Protein AF-A0A7S1Z7A8-F1 (afdb_monomer_lite)

InterPro domains:
  IPR029058 Alpha/Beta hydrolase fold [G3DSA:3.40.50.1820] (1-101)

Secondary structure (DSSP, 8-state):
-----EEESS--TTHIIIII---HHHHHHH--S-EEE--BTTS-GGGSTTSHHHHHHHTTT-EE--BTT--TTHHHH--TTSHHHHHHHHHHHHHHHHHHHHH-

Sequence (104 aa):
VPFKCGVGLHPSTHIEAFLFGEDEGTMIDAVKIPILIMPAGNDDEKHKPGGAYAESLVKKGGSSIAFPNMTHGWTTRGDLSIEAVRTDAKKALEKAADFLGDNL

Organism: Trieres chinensis (NCBI:txid1514140)

Foldseek 3Di:
DDDQEEEAAFDPLCVCCVPVVDDSLVVLLPDQHAYEYEHELPDDPLQAVVHVSQVSNVVNVYHYHYHNHDDGPLLPDNDCVDVSSVVVNVVSVVVRVVVVVVGD

pLDDT: mean 96.66, std 3.42, range [67.94, 98.62]

Structure (mmCIF, N/CA/C/O backbone):
data_AF-A0A7S1Z7A8-F1
#
_entry.id   AF-A0A7S1Z7A8-F1
#
loop_
_atom_site.group_PDB
_atom_site.id
_atom_site.type_symbol
_atom_site.label_atom_id
_atom_site.label_alt_id
_atom_site.label_comp_id
_atom_site.label_asym_id
_atom_site.label_entity_id
_atom_site.label_seq_id
_atom_site.pdbx_PDB_ins_code
_atom_site.Cartn_x
_atom_site.Cartn_y
_atom_site.Cartn_z
_atom_site.occupancy
_atom_site.B_iso_or_equiv
_atom_site.auth_seq_id
_atom_site.auth_comp_id
_atom_site.auth_asym_id
_atom_site.auth_atom_id
_atom_site.pdbx_PDB_model_num
ATOM 1 N N . VAL A 1 1 ? -20.179 -9.512 7.735 1.00 67.94 1 VAL A N 1
ATOM 2 C CA . VAL A 1 1 ? -18.997 -9.713 8.607 1.00 67.94 1 VAL A CA 1
ATOM 3 C C . VAL A 1 1 ? -18.267 -8.383 8.682 1.00 67.94 1 VAL A C 1
ATOM 5 O O . VAL A 1 1 ? -18.041 -7.827 7.613 1.00 67.94 1 VAL A O 1
ATOM 8 N N . PRO A 1 2 ? -17.980 -7.820 9.867 1.00 88.12 2 PRO A N 1
ATOM 9 C CA . PRO A 1 2 ? -17.157 -6.616 9.952 1.00 88.12 2 PRO A CA 1
ATOM 10 C C . PRO A 1 2 ? -15.714 -6.953 9.547 1.00 88.12 2 PRO A C 1
ATOM 12 O O . PRO A 1 2 ? -15.146 -7.923 10.049 1.00 88.12 2 PRO A O 1
ATOM 15 N N . PHE A 1 3 ? -15.134 -6.188 8.621 1.00 93.56 3 PHE A N 1
ATOM 16 C CA . PHE A 1 3 ? -13.719 -6.324 8.263 1.00 93.56 3 PHE A CA 1
ATOM 17 C C . PHE A 1 3 ? -12.840 -5.850 9.429 1.00 93.56 3 PHE A C 1
ATOM 19 O O . PHE A 1 3 ? -13.164 -4.847 10.059 1.00 93.56 3 PHE A O 1
ATOM 26 N N . LYS A 1 4 ? -11.747 -6.568 9.722 1.00 95.94 4 LYS A N 1
ATOM 27 C CA . LYS A 1 4 ? -10.793 -6.194 10.785 1.00 95.94 4 LYS A CA 1
ATOM 28 C C . LYS A 1 4 ? -9.665 -5.296 10.282 1.00 95.94 4 LYS A C 1
ATOM 30 O O . LYS A 1 4 ? -9.244 -4.399 10.998 1.00 95.94 4 LYS A O 1
ATOM 35 N N . CYS A 1 5 ? -9.207 -5.527 9.057 1.00 97.94 5 CYS A N 1
ATOM 36 C CA . CYS A 1 5 ? -8.146 -4.779 8.392 1.00 97.94 5 CYS A CA 1
ATOM 37 C C . CYS A 1 5 ? -8.243 -4.967 6.865 1.00 97.94 5 CYS A C 1
ATOM 39 O O . CYS A 1 5 ? -9.111 -5.702 6.382 1.00 97.94 5 CYS A O 1
ATOM 41 N N . GLY A 1 6 ? -7.367 -4.314 6.100 1.00 97.44 6 GLY A N 1
ATOM 42 C CA . GLY A 1 6 ? -7.285 -4.466 4.645 1.00 97.44 6 GLY A CA 1
ATOM 43 C C . GLY A 1 6 ? -5.903 -4.146 4.075 1.00 97.44 6 GLY A C 1
ATOM 44 O O . GLY A 1 6 ? -5.085 -3.496 4.724 1.00 97.44 6 GLY A O 1
ATOM 45 N N . VAL A 1 7 ? -5.639 -4.610 2.850 1.00 98.00 7 VAL A N 1
ATOM 46 C CA . VAL A 1 7 ? -4.355 -4.418 2.156 1.00 98.00 7 VAL A CA 1
ATOM 47 C C . VAL A 1 7 ? -4.591 -3.988 0.706 1.00 98.00 7 VAL A C 1
ATOM 49 O O . VAL A 1 7 ? -5.337 -4.642 -0.019 1.00 98.00 7 VAL A O 1
ATOM 52 N N . GLY A 1 8 ? -3.923 -2.919 0.269 1.00 96.94 8 GLY A N 1
ATOM 53 C CA . GLY A 1 8 ? -3.909 -2.425 -1.109 1.00 96.94 8 GLY A CA 1
ATOM 54 C C . GLY A 1 8 ? -2.487 -2.358 -1.667 1.00 96.94 8 GLY A C 1
ATOM 55 O O . GLY A 1 8 ? -1.777 -1.382 -1.444 1.00 96.94 8 GLY A O 1
ATOM 56 N N . LEU A 1 9 ? -2.068 -3.387 -2.411 1.00 95.12 9 LEU A N 1
ATOM 57 C CA . LEU A 1 9 ? -0.687 -3.543 -2.894 1.00 95.12 9 LEU A CA 1
ATOM 58 C C . LEU A 1 9 ? -0.311 -2.633 -4.084 1.00 95.12 9 LEU A C 1
ATOM 60 O O . LEU A 1 9 ? 0.835 -2.641 -4.513 1.00 95.12 9 LEU A O 1
ATOM 64 N N . HIS A 1 10 ? -1.285 -1.933 -4.666 1.00 91.31 10 HIS A N 1
ATOM 65 C CA . HIS A 1 10 ? -1.106 -0.894 -5.683 1.00 91.31 10 HIS A CA 1
ATOM 66 C C . HIS A 1 10 ? -2.333 0.044 -5.625 1.00 91.31 10 HIS A C 1
ATOM 68 O O . HIS A 1 10 ? -3.301 -0.138 -6.359 1.00 91.31 10 HIS A O 1
ATOM 74 N N . PRO A 1 11 ? -2.404 0.983 -4.672 1.00 94.88 11 PRO A N 1
ATOM 75 C CA . PRO A 1 11 ? -3.631 1.734 -4.421 1.00 94.88 11 PRO A CA 1
ATOM 76 C C . PRO A 1 11 ? -4.072 2.538 -5.656 1.00 94.88 11 PRO A C 1
ATOM 78 O O . PRO A 1 11 ? -3.326 3.361 -6.175 1.00 94.88 11 PRO A O 1
ATOM 81 N N . SER A 1 12 ? -5.307 2.316 -6.115 1.00 94.56 12 SER A N 1
ATOM 82 C CA . SER A 1 12 ? -5.925 3.044 -7.239 1.00 94.56 12 SER A CA 1
ATOM 83 C C . SER A 1 12 ? -7.131 3.871 -6.777 1.00 94.56 12 SER A C 1
ATOM 85 O O . SER A 1 12 ? -8.127 3.979 -7.484 1.00 94.56 12 SER A O 1
ATOM 87 N N . THR A 1 13 ? -7.073 4.434 -5.569 1.00 95.19 13 THR A N 1
ATOM 88 C CA . THR A 1 13 ? -8.200 5.146 -4.936 1.00 95.19 13 THR A CA 1
ATOM 89 C C . THR A 1 13 ? -8.568 6.459 -5.624 1.00 95.19 13 THR A C 1
ATOM 91 O O . THR A 1 13 ? -9.689 6.924 -5.466 1.00 95.19 13 THR A O 1
ATOM 94 N N . HIS A 1 14 ? -7.692 7.005 -6.472 1.00 93.06 14 HIS A N 1
ATOM 95 C CA . HIS A 1 14 ? -7.990 8.160 -7.326 1.00 93.06 14 HIS A CA 1
ATOM 96 C C . HIS A 1 14 ? -9.166 7.905 -8.284 1.00 93.06 14 HIS A C 1
ATOM 98 O O . HIS A 1 14 ? -9.746 8.847 -8.825 1.00 93.06 14 HIS A O 1
ATOM 104 N N . ILE A 1 15 ? -9.532 6.632 -8.489 1.00 94.19 15 ILE A N 1
ATOM 105 C CA . ILE A 1 15 ? -10.730 6.244 -9.230 1.00 94.19 15 ILE A CA 1
ATOM 106 C C . ILE A 1 15 ? -12.007 6.838 -8.623 1.00 94.19 15 ILE A C 1
ATOM 108 O O . ILE A 1 15 ? -12.968 7.046 -9.355 1.00 94.19 15 ILE A O 1
ATOM 112 N N . GLU A 1 16 ? -11.987 7.163 -7.327 1.00 96.19 16 GLU A N 1
ATOM 113 C CA . GLU A 1 16 ? -13.088 7.813 -6.621 1.00 96.19 16 GLU A CA 1
ATOM 114 C C . GLU A 1 16 ? -13.464 9.144 -7.280 1.00 96.19 16 GLU A C 1
ATOM 116 O O . GLU A 1 16 ? -14.593 9.355 -7.722 1.00 96.19 16 GLU A O 1
ATOM 121 N N . ALA A 1 17 ? -12.460 9.994 -7.490 1.00 94.06 17 ALA A N 1
ATOM 122 C CA . ALA A 1 17 ? -12.639 11.255 -8.194 1.00 94.06 17 ALA A CA 1
ATOM 123 C C . ALA A 1 17 ? -12.909 11.053 -9.689 1.00 94.06 17 ALA A C 1
ATOM 125 O O . ALA A 1 17 ? -13.731 11.758 -10.271 1.00 94.06 17 ALA A O 1
ATOM 126 N N . PHE A 1 18 ? -12.230 10.094 -10.328 1.00 92.75 18 PHE A N 1
ATOM 127 C CA . PHE A 1 18 ? -12.314 9.912 -11.779 1.00 92.75 18 PHE A CA 1
ATOM 128 C C . PHE A 1 18 ? -13.651 9.323 -12.258 1.00 92.75 18 PHE A C 1
ATOM 130 O O . PHE A 1 18 ? -14.178 9.780 -13.271 1.00 92.75 18 PHE A O 1
ATOM 137 N N . LEU A 1 19 ? -14.186 8.307 -11.573 1.00 95.38 19 LEU A N 1
ATOM 138 C CA . LEU A 1 19 ? -15.417 7.619 -11.984 1.00 95.38 19 LEU A CA 1
ATOM 139 C C . LEU A 1 19 ? -16.658 8.100 -11.240 1.00 95.38 19 LEU A C 1
ATOM 141 O O . LEU A 1 19 ? -17.730 8.139 -11.844 1.00 95.38 19 LEU A O 1
ATOM 145 N N . PHE A 1 20 ? -16.533 8.426 -9.955 1.00 94.06 20 PHE A N 1
ATOM 146 C CA . PHE A 1 20 ? -17.686 8.753 -9.113 1.00 94.06 20 PHE A CA 1
ATOM 147 C C . PHE A 1 20 ? -17.821 10.258 -8.860 1.00 94.06 20 PHE A C 1
ATOM 149 O O . PHE A 1 20 ? -18.888 10.715 -8.462 1.00 94.06 20 PHE A O 1
ATOM 156 N N . GLY A 1 21 ? -16.786 11.044 -9.180 1.00 95.25 21 GLY A N 1
ATOM 157 C CA . GLY A 1 21 ? -16.794 12.495 -8.995 1.00 95.25 21 GLY A CA 1
ATOM 158 C C . GLY A 1 21 ? -16.733 12.919 -7.526 1.00 95.25 21 GLY A C 1
ATOM 159 O O . GLY A 1 21 ? -17.050 14.068 -7.221 1.00 95.25 21 GLY A O 1
ATOM 160 N N . GLU A 1 22 ? -16.348 12.010 -6.627 1.00 95.81 22 GLU A N 1
ATOM 161 C CA . GLU A 1 22 ? -16.220 12.283 -5.196 1.00 95.81 22 GLU A CA 1
ATOM 162 C C . GLU A 1 22 ? -14.771 12.618 -4.799 1.00 95.81 22 GLU A C 1
ATOM 164 O O . GLU A 1 22 ? -13.834 12.549 -5.597 1.00 95.81 22 GLU A O 1
ATOM 169 N N . ASP A 1 23 ? -14.572 13.031 -3.547 1.00 96.38 23 ASP A N 1
ATOM 170 C CA . ASP A 1 23 ? -13.249 13.370 -3.029 1.00 96.38 23 ASP A CA 1
ATOM 171 C C . ASP A 1 23 ? -12.541 12.136 -2.450 1.00 96.38 23 ASP A C 1
ATOM 173 O O . ASP A 1 23 ? -12.948 11.565 -1.435 1.00 96.38 23 ASP A O 1
ATOM 177 N N . GLU A 1 24 ? -11.418 11.764 -3.065 1.00 96.62 24 GLU A N 1
ATOM 178 C CA . GLU A 1 24 ? -10.575 10.646 -2.625 1.00 96.62 24 GLU A CA 1
ATOM 179 C C . GLU A 1 24 ? -10.141 10.792 -1.155 1.00 96.62 24 GLU A C 1
ATOM 181 O O . GLU A 1 24 ? -10.116 9.807 -0.415 1.00 96.62 24 GLU A O 1
ATOM 186 N N . GLY A 1 25 ? -9.826 12.015 -0.708 1.00 96.56 25 GLY A N 1
ATOM 187 C CA . GLY A 1 25 ? -9.407 12.274 0.672 1.00 96.56 25 GLY A CA 1
ATOM 188 C C . GLY A 1 25 ? -10.500 11.948 1.686 1.00 96.56 25 GLY A C 1
ATOM 189 O O . GLY A 1 25 ? -10.245 11.258 2.672 1.00 96.56 25 GLY A O 1
ATOM 190 N N . THR A 1 26 ? -11.730 12.360 1.398 1.00 97.56 26 THR A N 1
ATOM 191 C CA . THR A 1 26 ? -12.922 12.089 2.206 1.00 97.56 26 THR A CA 1
ATOM 192 C C . THR A 1 26 ? -13.175 10.586 2.327 1.00 97.56 26 THR A C 1
ATOM 194 O O . THR A 1 26 ? -13.438 10.096 3.429 1.00 97.56 26 THR A O 1
ATOM 197 N N . MET A 1 27 ? -13.017 9.828 1.236 1.00 96.62 27 MET A N 1
ATOM 198 C CA . MET A 1 27 ? -13.106 8.364 1.269 1.00 96.62 27 MET A CA 1
ATOM 199 C C . MET A 1 27 ? -12.016 7.751 2.167 1.00 96.62 27 MET A C 1
ATOM 201 O O . MET A 1 27 ? -12.314 6.907 3.018 1.00 96.62 27 MET A O 1
ATOM 205 N N . ILE A 1 28 ? -10.758 8.185 2.029 1.00 97.31 28 ILE A N 1
ATOM 206 C CA . ILE A 1 28 ? -9.648 7.726 2.885 1.00 97.31 28 ILE A CA 1
ATOM 207 C C . ILE A 1 28 ? -9.908 8.070 4.364 1.00 97.31 28 ILE A C 1
ATOM 209 O O . ILE A 1 28 ? -9.631 7.267 5.264 1.00 97.31 28 ILE A O 1
ATOM 213 N N . ASP A 1 29 ? -10.486 9.237 4.645 1.00 97.25 29 ASP A N 1
ATOM 214 C CA . ASP A 1 29 ? -10.825 9.694 5.995 1.00 97.25 29 ASP A CA 1
ATOM 215 C C . ASP A 1 29 ? -11.982 8.917 6.636 1.00 97.25 29 ASP A C 1
ATOM 217 O O . ASP A 1 29 ? -12.012 8.715 7.862 1.00 97.25 29 ASP A O 1
ATOM 221 N N . ALA A 1 30 ? -12.888 8.391 5.815 1.00 96.00 30 ALA A N 1
ATOM 222 C CA . ALA A 1 30 ? -13.995 7.558 6.259 1.00 96.00 30 ALA A CA 1
ATOM 223 C C . ALA A 1 30 ? -13.552 6.177 6.774 1.00 96.00 30 ALA A C 1
ATOM 225 O O . ALA A 1 30 ? -14.266 5.590 7.591 1.00 96.00 30 ALA A O 1
ATOM 226 N N . VAL A 1 31 ? -12.373 5.677 6.379 1.00 95.88 31 VAL A N 1
ATOM 227 C CA . VAL A 1 31 ? -11.823 4.391 6.846 1.00 95.88 31 VAL A CA 1
ATOM 228 C C . VAL A 1 31 ? -11.737 4.352 8.379 1.00 95.88 31 VAL A C 1
ATOM 230 O O . VAL A 1 31 ? -11.259 5.295 9.011 1.00 95.88 31 VAL A O 1
ATOM 233 N N . LYS A 1 32 ? -12.198 3.249 8.988 1.00 95.69 32 LYS A N 1
ATOM 234 C CA . LYS A 1 32 ? -12.211 3.032 10.454 1.00 95.69 32 LYS A CA 1
ATOM 235 C C . LYS A 1 32 ? -11.390 1.831 10.923 1.00 95.69 32 LYS A C 1
ATOM 237 O O . LYS A 1 32 ? -11.381 1.538 12.113 1.00 95.69 32 LYS A O 1
ATOM 242 N N . ILE A 1 33 ? -10.732 1.141 9.999 1.00 96.81 33 ILE A N 1
ATOM 243 C CA . ILE A 1 33 ? -9.936 -0.055 10.275 1.00 96.81 33 ILE A CA 1
ATOM 244 C C . ILE A 1 33 ? -8.500 0.143 9.780 1.00 96.81 33 ILE A C 1
ATOM 246 O O . ILE A 1 33 ? -8.290 0.953 8.873 1.00 96.81 33 ILE A O 1
ATOM 250 N N . PRO A 1 34 ? -7.523 -0.599 10.320 1.00 98.19 34 PRO A N 1
ATOM 251 C CA . PRO A 1 34 ? -6.166 -0.617 9.795 1.00 98.19 34 PRO A CA 1
ATOM 252 C C . PRO A 1 34 ? -6.130 -1.003 8.314 1.00 98.19 34 PRO A C 1
ATOM 254 O O . PRO A 1 34 ? -6.645 -2.052 7.923 1.00 98.19 34 PRO A O 1
ATOM 257 N N . ILE A 1 35 ? -5.486 -0.174 7.493 1.00 98.44 35 ILE A N 1
ATOM 258 C CA . ILE A 1 35 ? -5.230 -0.465 6.079 1.00 98.44 35 ILE A CA 1
ATOM 259 C C . ILE A 1 35 ? -3.737 -0.319 5.798 1.00 98.44 35 ILE A C 1
ATOM 261 O O . ILE A 1 35 ? -3.145 0.719 6.097 1.00 98.44 35 ILE A O 1
ATOM 265 N N . LEU A 1 36 ? -3.143 -1.339 5.185 1.00 98.62 36 LEU A N 1
ATOM 266 C CA . LEU A 1 36 ? -1.816 -1.255 4.585 1.00 98.62 36 LEU A CA 1
ATOM 267 C C . LEU A 1 36 ? -1.948 -0.883 3.107 1.00 98.62 36 LEU A C 1
ATOM 269 O O . LEU A 1 36 ? -2.618 -1.587 2.355 1.00 98.62 36 LEU A O 1
ATOM 273 N N . ILE A 1 37 ? -1.266 0.173 2.670 1.00 98.50 37 ILE A N 1
ATOM 274 C CA . ILE A 1 37 ? -1.094 0.489 1.247 1.00 98.50 37 ILE A CA 1
ATOM 275 C C . ILE A 1 37 ? 0.362 0.328 0.818 1.00 98.50 37 ILE A C 1
ATOM 277 O O . ILE A 1 37 ? 1.289 0.553 1.595 1.00 98.50 37 ILE A O 1
ATOM 281 N N . MET A 1 38 ? 0.572 -0.065 -0.434 1.00 98.56 38 MET A N 1
ATOM 282 C CA . MET A 1 38 ? 1.905 -0.174 -1.020 1.00 98.56 38 MET A CA 1
ATOM 283 C C . MET A 1 38 ? 1.925 0.556 -2.364 1.00 98.56 38 MET A C 1
ATOM 285 O O . MET A 1 38 ? 1.545 -0.030 -3.371 1.00 98.56 38 MET A O 1
ATOM 289 N N . PRO A 1 39 ? 2.268 1.852 -2.402 1.00 98.31 39 PRO A N 1
ATOM 290 C CA . PRO A 1 39 ? 2.367 2.599 -3.654 1.00 98.31 39 PRO A CA 1
ATOM 291 C C . PRO A 1 39 ? 3.649 2.272 -4.432 1.00 98.31 39 PRO A C 1
ATOM 293 O O . PRO A 1 39 ? 4.718 2.057 -3.852 1.00 98.31 39 PRO A O 1
ATOM 296 N N . ALA A 1 40 ? 3.544 2.284 -5.759 1.00 98.25 40 ALA A N 1
ATOM 297 C CA . ALA A 1 40 ? 4.664 2.241 -6.693 1.00 98.25 40 ALA A CA 1
ATOM 298 C C . ALA A 1 40 ? 5.440 3.569 -6.714 1.00 98.25 40 ALA A C 1
ATOM 300 O O . ALA A 1 40 ? 4.984 4.600 -6.212 1.00 98.25 40 ALA A O 1
ATOM 301 N N . GLY A 1 41 ? 6.603 3.578 -7.369 1.00 97.88 41 GLY A N 1
ATOM 302 C CA . GLY A 1 41 ? 7.399 4.792 -7.549 1.00 97.88 41 GLY A CA 1
ATOM 303 C C . GLY A 1 41 ? 6.677 5.882 -8.338 1.00 97.88 41 GLY A C 1
ATOM 304 O O . GLY A 1 41 ? 6.804 7.059 -8.005 1.00 97.88 41 GLY A O 1
ATOM 305 N N . ASN A 1 42 ? 5.879 5.493 -9.333 1.00 97.31 42 ASN A N 1
ATOM 306 C CA . ASN A 1 42 ? 5.116 6.406 -10.183 1.00 97.31 42 ASN A CA 1
ATOM 307 C C . ASN A 1 42 ? 3.685 6.687 -9.683 1.00 97.31 42 ASN A C 1
ATOM 309 O O . ASN A 1 42 ? 2.914 7.302 -10.417 1.00 97.31 42 ASN A O 1
ATOM 313 N N . ASP A 1 43 ? 3.332 6.232 -8.479 1.00 97.25 43 ASP A N 1
ATOM 314 C CA . ASP A 1 43 ? 2.064 6.591 -7.840 1.00 97.25 43 ASP A CA 1
ATOM 315 C C . ASP A 1 43 ? 2.146 7.989 -7.204 1.00 97.25 43 ASP A C 1
ATOM 317 O O . ASP A 1 43 ? 3.233 8.544 -7.005 1.00 97.25 43 ASP A O 1
ATOM 321 N N . ASP A 1 44 ? 0.983 8.558 -6.883 1.00 96.31 44 ASP A N 1
ATOM 322 C CA . ASP A 1 44 ? 0.847 9.883 -6.276 1.00 96.31 44 ASP A CA 1
ATOM 323 C C . ASP A 1 44 ? 1.556 9.954 -4.906 1.00 96.31 44 ASP A C 1
ATOM 325 O O . ASP A 1 44 ? 1.500 9.027 -4.090 1.00 96.31 44 ASP A O 1
ATOM 329 N N . GLU A 1 45 ? 2.233 11.073 -4.642 1.00 97.81 45 GLU A N 1
ATOM 330 C CA . GLU A 1 45 ? 2.948 11.326 -3.386 1.00 97.81 45 GLU A CA 1
ATOM 331 C C . GLU A 1 45 ? 2.024 11.274 -2.163 1.00 97.81 45 GLU A C 1
ATOM 333 O O . GLU A 1 45 ? 2.465 10.894 -1.079 1.00 97.81 45 GLU A O 1
ATOM 338 N N . LYS A 1 46 ? 0.725 11.572 -2.318 1.00 97.81 46 LYS A N 1
ATOM 339 C CA . LYS A 1 46 ? -0.258 11.492 -1.224 1.00 97.81 46 LYS A CA 1
ATOM 340 C C . LYS A 1 46 ? -0.350 10.087 -0.612 1.00 97.81 46 LYS A C 1
ATOM 342 O O . LYS A 1 46 ? -0.656 9.977 0.577 1.00 97.81 46 LYS A O 1
ATOM 347 N N . HIS A 1 47 ? -0.088 9.030 -1.387 1.00 97.81 47 HIS A N 1
ATOM 348 C CA . HIS A 1 47 ? -0.137 7.631 -0.935 1.00 97.81 47 HIS A CA 1
ATOM 349 C C . HIS A 1 47 ? 1.177 7.139 -0.328 1.00 97.81 47 HIS A C 1
ATOM 351 O O . HIS A 1 47 ? 1.179 6.133 0.388 1.00 97.81 47 HIS A O 1
ATOM 357 N N . LYS A 1 48 ? 2.298 7.804 -0.616 1.00 98.25 48 LYS A N 1
ATOM 358 C CA . LYS A 1 48 ? 3.635 7.408 -0.151 1.00 98.25 48 LYS A CA 1
ATOM 359 C C . LYS A 1 48 ? 3.832 7.760 1.328 1.00 98.25 48 LYS A C 1
ATOM 361 O O . LYS A 1 48 ? 3.095 8.589 1.858 1.00 98.25 48 LYS A O 1
ATOM 366 N N . PRO A 1 49 ? 4.791 7.129 2.034 1.00 98.50 49 PRO A N 1
ATOM 367 C CA . PRO A 1 49 ? 5.082 7.462 3.427 1.00 98.50 49 PRO A CA 1
ATOM 368 C C . PRO A 1 49 ? 5.294 8.971 3.628 1.00 98.50 49 PRO A C 1
ATOM 370 O O . PRO A 1 49 ? 6.102 9.576 2.931 1.00 98.50 49 PRO A O 1
ATOM 373 N N . GLY A 1 50 ? 4.560 9.567 4.573 1.00 97.94 50 GLY A N 1
ATOM 374 C CA . GLY A 1 50 ? 4.548 11.020 4.816 1.00 97.94 50 GLY A CA 1
ATOM 375 C C . GLY A 1 50 ? 3.571 11.820 3.939 1.00 97.94 50 GLY A C 1
ATOM 376 O O . GLY A 1 50 ? 3.373 13.007 4.171 1.00 97.94 50 GLY A O 1
ATOM 377 N N . GLY A 1 51 ? 2.931 11.192 2.952 1.00 98.12 51 GLY A N 1
ATOM 378 C CA . GLY A 1 51 ? 1.846 11.785 2.175 1.00 98.12 51 GLY A CA 1
ATOM 379 C C . GLY A 1 51 ? 0.536 11.868 2.962 1.00 98.12 51 GLY A C 1
ATOM 380 O O . GLY A 1 51 ? 0.289 11.081 3.876 1.00 98.12 51 GLY A O 1
ATOM 381 N N . ALA A 1 52 ? -0.342 12.800 2.580 1.00 98.06 52 ALA A N 1
ATOM 382 C CA . ALA A 1 52 ? -1.573 13.095 3.321 1.00 98.06 52 ALA A CA 1
ATOM 383 C C . ALA A 1 52 ? -2.481 11.865 3.539 1.00 98.06 52 ALA A C 1
ATOM 385 O O . ALA A 1 52 ? -3.018 11.673 4.632 1.00 98.06 52 ALA A O 1
ATOM 386 N N . TYR A 1 53 ? -2.632 11.001 2.529 1.00 97.94 53 TYR A N 1
ATOM 387 C CA . TYR A 1 53 ? -3.465 9.800 2.644 1.00 97.94 53 TYR A CA 1
ATOM 388 C C . TYR A 1 53 ? -2.772 8.709 3.456 1.00 97.94 53 TYR A C 1
ATOM 390 O O . TYR A 1 53 ? -3.411 8.070 4.292 1.00 97.94 53 TYR A O 1
ATOM 398 N N . ALA A 1 54 ? -1.460 8.538 3.278 1.00 98.12 54 ALA A N 1
ATOM 399 C CA . ALA A 1 54 ? -0.677 7.623 4.100 1.00 98.12 54 ALA A CA 1
ATOM 400 C C . ALA A 1 54 ? -0.748 7.998 5.587 1.00 98.12 54 ALA A C 1
ATOM 402 O O . ALA A 1 54 ? -1.033 7.142 6.422 1.00 98.12 54 ALA A O 1
ATOM 403 N N . GLU A 1 55 ? -0.558 9.274 5.927 1.00 98.38 55 GLU A N 1
ATOM 404 C CA . GLU A 1 55 ? -0.652 9.754 7.308 1.00 98.38 55 GLU A CA 1
ATOM 405 C C . GLU A 1 55 ? -2.051 9.560 7.898 1.00 98.38 55 GLU A C 1
ATOM 407 O O . GLU A 1 55 ? -2.186 9.179 9.065 1.00 98.38 55 GLU A O 1
ATOM 412 N N . SER A 1 56 ? -3.096 9.796 7.100 1.00 98.25 56 SER A N 1
ATOM 413 C CA . SER A 1 56 ? -4.477 9.559 7.519 1.00 98.25 56 SER A CA 1
ATOM 414 C C . SER A 1 56 ? -4.723 8.086 7.874 1.00 98.25 56 SER A C 1
ATOM 416 O O . SER A 1 56 ? -5.369 7.799 8.884 1.00 98.25 56 SER A O 1
ATOM 418 N N . LEU A 1 57 ? -4.177 7.142 7.098 1.00 98.12 57 LEU A N 1
ATOM 419 C CA . LEU A 1 57 ? -4.275 5.704 7.380 1.00 98.12 57 LEU A CA 1
ATOM 420 C C . LEU A 1 57 ? -3.411 5.274 8.574 1.00 98.12 57 LEU A C 1
ATOM 422 O O . LEU A 1 57 ? -3.876 4.496 9.407 1.00 98.12 57 LEU A O 1
ATOM 426 N N . VAL A 1 58 ? -2.194 5.807 8.713 1.00 98.06 58 V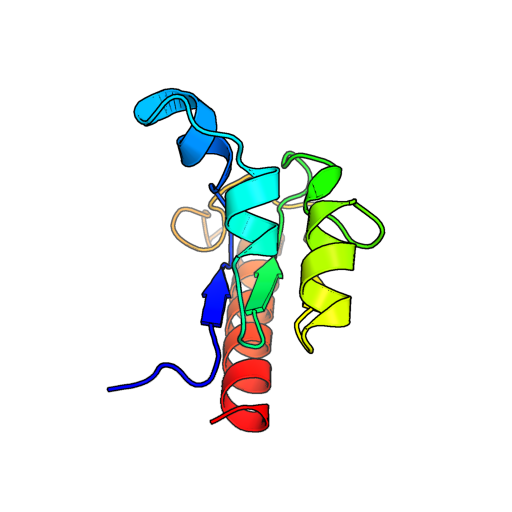AL A N 1
ATOM 427 C CA . VAL A 1 58 ? -1.302 5.519 9.853 1.00 98.06 58 VAL A CA 1
ATOM 428 C C . VAL A 1 58 ? -1.952 5.911 11.181 1.00 98.06 58 VAL A C 1
ATOM 430 O O . VAL A 1 58 ? -1.929 5.132 12.133 1.00 98.06 58 VAL A O 1
ATOM 433 N N . LYS A 1 59 ? -2.635 7.064 11.240 1.00 97.69 59 LYS A N 1
ATOM 434 C CA . LYS A 1 59 ? -3.404 7.497 12.427 1.00 97.69 59 LYS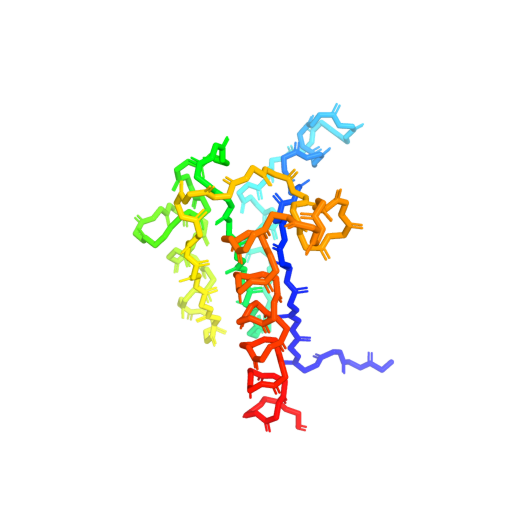 A CA 1
ATOM 435 C C . LYS A 1 59 ? -4.521 6.519 12.825 1.00 97.69 59 LYS A C 1
ATOM 437 O O . LYS A 1 59 ? -4.996 6.576 13.955 1.00 97.69 59 LYS A O 1
ATOM 442 N N . LYS A 1 60 ? -4.932 5.625 11.920 1.00 96.50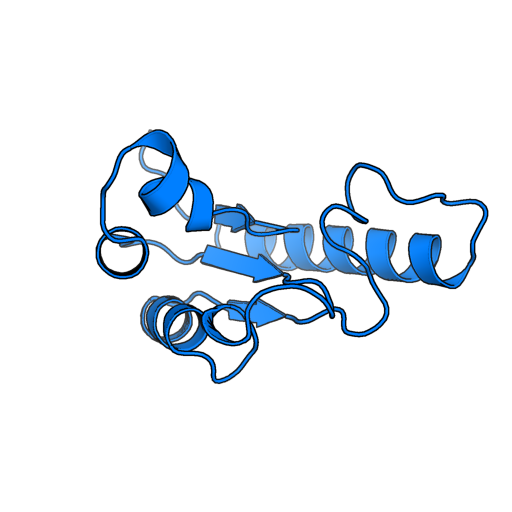 60 LYS A N 1
ATOM 443 C CA . LYS A 1 60 ? -5.972 4.598 12.115 1.00 96.50 60 LYS A CA 1
ATOM 444 C C . LYS A 1 60 ? -5.387 3.191 12.312 1.00 96.50 60 LYS A C 1
ATOM 446 O O . LYS A 1 60 ? -6.104 2.206 12.166 1.00 96.50 60 LYS A O 1
ATOM 451 N N . GLY A 1 61 ? -4.089 3.090 12.608 1.00 97.00 61 GLY A N 1
ATOM 452 C CA . GLY A 1 61 ? -3.378 1.818 12.779 1.00 97.00 61 GLY A CA 1
ATOM 453 C C . GLY A 1 61 ? -2.932 1.162 11.469 1.00 97.00 61 GLY A C 1
ATOM 454 O O . GLY A 1 61 ? -2.451 0.035 11.487 1.00 97.00 61 GLY A O 1
ATOM 455 N N . GLY A 1 62 ? -3.098 1.842 10.332 1.00 98.06 62 GLY A N 1
ATOM 456 C CA . GLY A 1 62 ? -2.606 1.398 9.032 1.00 98.06 62 GLY A CA 1
ATOM 457 C C . GLY A 1 62 ? -1.117 1.674 8.808 1.00 98.06 62 GLY A C 1
ATOM 458 O O . GLY A 1 62 ? -0.384 2.078 9.710 1.00 98.06 62 GLY A O 1
ATOM 459 N N . SER A 1 63 ? -0.667 1.480 7.570 1.00 98.06 63 SER A N 1
ATOM 460 C CA . SER A 1 63 ? 0.713 1.755 7.156 1.00 98.06 63 SER A CA 1
ATOM 461 C C . SER A 1 63 ? 0.809 2.028 5.651 1.00 98.06 63 SER A C 1
ATOM 463 O O . SER A 1 63 ? -0.086 1.667 4.887 1.00 98.06 63 SER A O 1
ATOM 465 N N . SER A 1 64 ? 1.907 2.653 5.221 1.00 98.38 64 SER A N 1
ATOM 466 C CA . SER A 1 64 ? 2.275 2.802 3.810 1.00 98.38 64 SER A CA 1
ATOM 467 C C . SER A 1 64 ? 3.709 2.322 3.598 1.00 98.38 64 SER A C 1
ATOM 469 O O . SER A 1 64 ? 4.612 2.724 4.332 1.00 98.38 64 SER A O 1
ATOM 471 N N . ILE A 1 65 ? 3.927 1.456 2.605 1.00 98.44 65 ILE A N 1
ATOM 472 C CA . ILE A 1 65 ? 5.251 0.935 2.23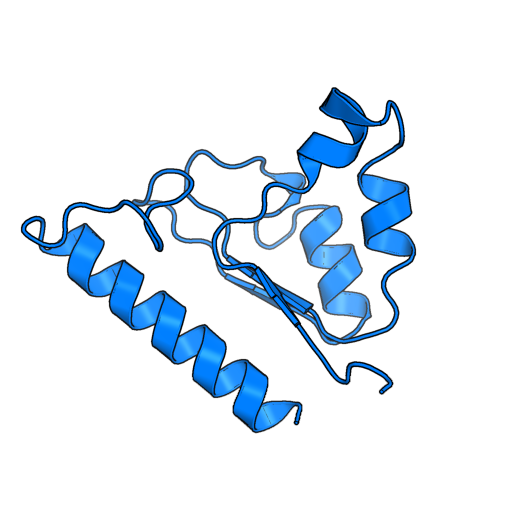3 1.00 98.44 65 ILE A CA 1
ATOM 473 C C . ILE A 1 65 ? 5.468 1.178 0.739 1.00 98.44 65 ILE A C 1
ATOM 475 O O . ILE A 1 65 ? 4.909 0.472 -0.094 1.00 98.44 65 ILE A O 1
ATOM 479 N N . ALA A 1 66 ? 6.289 2.167 0.389 1.00 98.25 66 ALA A N 1
ATOM 480 C CA . ALA A 1 66 ? 6.566 2.487 -1.009 1.00 98.25 66 ALA A CA 1
ATOM 481 C C . ALA A 1 66 ? 7.550 1.501 -1.664 1.00 98.25 66 ALA A C 1
ATOM 483 O O . ALA A 1 66 ? 8.531 1.074 -1.050 1.00 98.25 66 ALA A O 1
ATOM 484 N N . PHE A 1 67 ? 7.320 1.219 -2.946 1.00 98.38 67 PHE A N 1
ATOM 485 C CA . PHE A 1 67 ? 8.196 0.443 -3.824 1.00 98.38 67 PHE A CA 1
ATOM 486 C C . PHE A 1 67 ? 8.702 1.343 -4.966 1.00 98.38 67 PHE A C 1
ATOM 488 O O . PHE A 1 67 ? 8.143 1.333 -6.065 1.00 98.38 67 PHE A O 1
ATOM 495 N N . PRO A 1 68 ? 9.748 2.160 -4.725 1.00 97.75 68 PRO A N 1
ATOM 496 C CA . PRO A 1 68 ? 10.124 3.271 -5.606 1.00 97.75 68 PRO A CA 1
ATOM 497 C C . PRO A 1 68 ? 10.626 2.842 -6.991 1.00 97.75 68 PRO A C 1
ATOM 499 O O . PRO A 1 68 ? 10.546 3.622 -7.932 1.00 97.75 68 PRO A O 1
ATOM 502 N N . ASN A 1 69 ? 11.116 1.609 -7.130 1.00 97.31 69 ASN A N 1
ATOM 503 C CA . ASN A 1 69 ? 11.611 1.078 -8.403 1.00 97.31 69 ASN A CA 1
ATOM 504 C C . ASN A 1 69 ? 10.532 0.333 -9.204 1.00 97.31 69 ASN A C 1
ATOM 506 O O . ASN A 1 69 ? 10.814 -0.179 -10.286 1.00 97.31 69 ASN A O 1
ATOM 510 N N . MET A 1 70 ? 9.312 0.235 -8.671 1.00 98.19 70 MET A N 1
ATOM 511 C CA . MET A 1 70 ? 8.197 -0.451 -9.313 1.00 98.19 70 MET A CA 1
ATOM 512 C C . MET A 1 70 ? 7.276 0.538 -10.026 1.00 98.19 70 MET A C 1
ATOM 514 O O . MET A 1 70 ? 7.233 1.724 -9.703 1.00 98.19 70 MET A O 1
ATOM 518 N N . THR A 1 71 ? 6.522 0.026 -10.999 1.00 97.31 71 THR A N 1
ATOM 519 C CA . THR A 1 71 ? 5.460 0.762 -11.700 1.00 97.31 71 THR A CA 1
ATOM 520 C C . THR A 1 71 ? 4.089 0.276 -11.237 1.00 97.31 71 THR A C 1
ATOM 522 O O . THR A 1 71 ? 3.932 -0.903 -10.923 1.00 97.31 71 THR A O 1
ATOM 525 N N . HIS A 1 72 ? 3.093 1.162 -11.218 1.00 96.81 72 HIS A N 1
ATOM 526 C CA . HIS A 1 72 ? 1.723 0.868 -10.800 1.00 96.81 72 HIS A CA 1
ATOM 527 C C . HIS A 1 72 ? 1.211 -0.495 -11.301 1.00 96.81 72 HIS A C 1
ATOM 529 O O . HIS A 1 72 ? 1.246 -0.808 -12.495 1.00 96.81 72 HIS A O 1
ATOM 535 N N . GLY A 1 73 ? 0.696 -1.316 -10.383 1.00 95.81 73 GLY A N 1
ATOM 536 C CA . GLY A 1 73 ? 0.194 -2.667 -10.655 1.00 95.81 73 GLY A CA 1
ATOM 537 C C . GLY A 1 73 ? 1.265 -3.739 -10.896 1.00 95.81 73 GLY A C 1
ATOM 538 O O . GLY A 1 73 ? 0.931 -4.796 -11.431 1.00 95.81 73 GLY A O 1
ATOM 539 N N . TRP A 1 74 ? 2.525 -3.509 -10.506 1.00 97.50 74 TRP A N 1
ATOM 540 C CA . TRP A 1 74 ? 3.591 -4.522 -10.577 1.00 97.50 74 TRP A CA 1
ATOM 541 C C . TRP A 1 74 ? 3.243 -5.817 -9.831 1.00 97.50 74 TRP A C 1
ATOM 543 O O . TRP A 1 74 ? 3.638 -6.893 -10.265 1.00 97.50 74 TRP A O 1
ATOM 553 N N . THR A 1 75 ? 2.473 -5.732 -8.743 1.00 95.56 75 THR A N 1
ATOM 554 C CA . THR A 1 75 ? 2.091 -6.896 -7.929 1.00 95.56 75 THR A CA 1
ATOM 555 C C . THR A 1 75 ? 1.136 -7.854 -8.637 1.00 95.56 75 THR A C 1
ATOM 557 O O . THR A 1 75 ? 1.090 -9.027 -8.280 1.00 95.56 75 THR A O 1
ATOM 560 N N . THR A 1 76 ? 0.403 -7.388 -9.652 1.00 93.00 76 THR A N 1
ATOM 561 C CA . THR A 1 76 ? -0.567 -8.197 -10.410 1.00 93.00 76 THR A CA 1
ATOM 562 C C . THR A 1 76 ? -0.157 -8.434 -11.862 1.00 93.00 76 THR A C 1
ATOM 564 O O . THR A 1 76 ? -0.580 -9.422 -12.458 1.00 93.00 76 THR A O 1
ATOM 567 N N . ARG A 1 77 ? 0.654 -7.541 -12.445 1.00 95.25 77 ARG A N 1
ATOM 568 C CA . ARG A 1 77 ? 0.984 -7.525 -13.885 1.00 95.25 77 ARG A CA 1
ATOM 569 C C . ARG A 1 77 ? 2.484 -7.492 -14.181 1.00 95.25 77 ARG A C 1
ATOM 571 O O . ARG A 1 77 ? 2.865 -7.419 -15.345 1.00 95.25 77 ARG A O 1
ATOM 578 N N . GLY A 1 78 ? 3.328 -7.475 -13.153 1.00 95.69 78 GLY A N 1
ATOM 579 C CA . GLY A 1 78 ? 4.774 -7.381 -13.316 1.00 95.69 78 GLY A CA 1
ATOM 580 C C . GLY A 1 78 ? 5.367 -8.605 -14.016 1.00 95.69 78 GLY A C 1
ATOM 581 O O . GLY A 1 78 ? 4.991 -9.741 -13.729 1.00 95.69 78 GLY A O 1
ATOM 582 N N . ASP A 1 79 ? 6.331 -8.376 -14.908 1.00 97.62 79 ASP A N 1
ATOM 583 C CA . ASP A 1 79 ? 7.099 -9.451 -15.534 1.00 97.62 79 ASP A CA 1
ATOM 584 C C . ASP A 1 79 ? 8.086 -10.063 -14.527 1.00 97.62 79 ASP A C 1
ATOM 586 O O . ASP A 1 79 ? 9.125 -9.485 -14.207 1.00 97.62 79 ASP A O 1
ATOM 590 N N . LEU A 1 80 ? 7.769 -11.263 -14.035 1.00 97.69 80 LEU A N 1
ATOM 591 C CA . LEU A 1 80 ? 8.592 -11.983 -13.061 1.00 97.69 80 LEU A CA 1
ATOM 592 C C . LEU A 1 80 ? 9.900 -12.537 -13.651 1.00 97.69 80 LEU A C 1
ATOM 594 O O . LEU A 1 80 ? 10.717 -13.078 -12.897 1.00 97.69 80 LEU A O 1
ATOM 598 N N . SER A 1 81 ? 10.133 -12.449 -14.964 1.00 98.00 81 SER A N 1
ATOM 599 C CA . SER A 1 81 ? 11.454 -12.724 -15.544 1.00 98.00 81 SER A CA 1
ATOM 600 C C . SER A 1 81 ? 12.480 -11.647 -15.168 1.00 98.00 81 SER A C 1
ATOM 602 O O . SER A 1 81 ? 13.672 -11.940 -15.087 1.00 98.00 81 SER A O 1
ATOM 604 N N . ILE A 1 82 ? 12.016 -10.438 -14.835 1.00 98.19 82 ILE A N 1
ATOM 605 C CA . ILE A 1 82 ? 12.839 -9.343 -14.326 1.00 98.19 82 ILE A CA 1
ATOM 606 C C . ILE A 1 82 ? 13.067 -9.554 -12.823 1.00 98.19 82 ILE A C 1
ATOM 608 O O . ILE A 1 82 ? 12.127 -9.554 -12.025 1.00 98.19 82 ILE A O 1
ATOM 612 N N . GLU A 1 83 ? 14.329 -9.703 -12.417 1.00 98.19 83 GLU A N 1
ATOM 613 C CA . GLU A 1 83 ? 14.717 -10.019 -11.032 1.00 98.19 83 GLU A CA 1
ATOM 614 C C . GLU A 1 83 ? 14.176 -9.011 -10.006 1.00 98.19 83 GLU A C 1
ATOM 616 O O . GLU A 1 83 ? 13.633 -9.407 -8.970 1.00 98.19 83 GLU A O 1
ATOM 621 N N . ALA A 1 84 ? 14.265 -7.714 -10.314 1.00 97.69 84 ALA A N 1
ATOM 622 C CA . ALA A 1 84 ? 13.765 -6.654 -9.443 1.00 97.69 84 ALA A CA 1
ATOM 623 C C . ALA A 1 84 ? 12.249 -6.772 -9.209 1.00 97.69 84 ALA A C 1
ATOM 625 O O . ALA A 1 84 ? 11.794 -6.724 -8.069 1.00 97.69 84 ALA A O 1
ATOM 626 N N . VAL A 1 85 ? 11.474 -7.007 -10.275 1.00 98.38 85 VAL A N 1
ATOM 627 C CA . VAL A 1 85 ? 10.012 -7.162 -10.199 1.00 98.38 85 VAL A CA 1
ATOM 628 C C . VAL A 1 85 ? 9.641 -8.400 -9.394 1.00 98.38 85 VAL A C 1
ATOM 630 O O . VAL A 1 85 ? 8.783 -8.329 -8.517 1.00 98.38 85 VAL A O 1
ATOM 633 N N . ARG A 1 86 ? 10.316 -9.530 -9.637 1.00 98.25 86 ARG A N 1
ATOM 634 C CA . ARG A 1 86 ? 10.100 -10.767 -8.875 1.00 98.25 86 ARG A CA 1
ATOM 635 C C . ARG A 1 86 ? 10.349 -10.569 -7.382 1.00 98.25 86 ARG A C 1
ATOM 637 O O . ARG A 1 86 ? 9.545 -11.012 -6.562 1.00 98.25 86 ARG A O 1
ATOM 644 N N . THR A 1 87 ? 11.459 -9.923 -7.042 1.00 98.31 87 THR A N 1
ATOM 645 C CA . THR A 1 87 ? 11.868 -9.688 -5.654 1.00 98.31 87 THR A CA 1
ATOM 646 C C . THR A 1 87 ? 10.864 -8.795 -4.934 1.00 98.31 87 THR A C 1
ATOM 648 O O . THR A 1 87 ? 10.377 -9.153 -3.859 1.00 98.31 87 THR A O 1
ATOM 651 N N . ASP A 1 88 ? 10.487 -7.677 -5.549 1.00 98.44 88 ASP A N 1
ATOM 652 C CA . ASP A 1 88 ? 9.587 -6.711 -4.925 1.00 98.44 88 ASP A CA 1
ATOM 653 C C . ASP A 1 88 ? 8.127 -7.181 -4.904 1.00 98.44 88 ASP A C 1
ATOM 655 O O . ASP A 1 88 ? 7.416 -6.904 -3.938 1.00 98.44 88 ASP A O 1
ATOM 659 N N . ALA A 1 89 ? 7.675 -7.961 -5.892 1.00 98.12 89 ALA A N 1
ATOM 660 C CA . ALA A 1 89 ? 6.364 -8.610 -5.841 1.00 98.12 89 ALA A CA 1
ATOM 661 C C . ALA A 1 89 ? 6.284 -9.629 -4.690 1.00 98.12 89 ALA A C 1
ATOM 663 O O . ALA A 1 89 ? 5.310 -9.626 -3.935 1.00 98.12 89 ALA A O 1
ATOM 664 N N . LYS A 1 90 ? 7.327 -10.453 -4.497 1.00 98.06 90 LYS A N 1
ATOM 665 C CA . LYS A 1 90 ? 7.405 -11.386 -3.358 1.00 98.06 90 LYS A CA 1
ATOM 666 C C . LYS A 1 90 ? 7.374 -10.635 -2.029 1.00 98.06 90 LYS A C 1
ATOM 668 O O . LYS A 1 90 ? 6.569 -10.964 -1.164 1.00 98.06 90 LYS A O 1
ATOM 673 N N . LYS A 1 91 ? 8.194 -9.591 -1.896 1.00 98.50 91 LYS A N 1
ATOM 674 C CA . LYS A 1 91 ? 8.247 -8.751 -0.695 1.00 98.50 91 LYS A CA 1
ATOM 675 C C . LYS A 1 91 ? 6.898 -8.097 -0.388 1.00 98.50 91 LYS A C 1
ATOM 677 O O . LYS A 1 91 ? 6.499 -8.059 0.771 1.00 98.50 91 LYS A O 1
ATOM 682 N N . ALA A 1 92 ? 6.181 -7.599 -1.396 1.00 98.50 92 ALA A N 1
ATOM 683 C CA . ALA A 1 92 ? 4.855 -7.011 -1.207 1.00 98.50 92 ALA A CA 1
ATOM 684 C C . ALA A 1 92 ? 3.841 -8.042 -0.676 1.00 98.50 92 ALA A C 1
ATOM 686 O O . ALA A 1 92 ?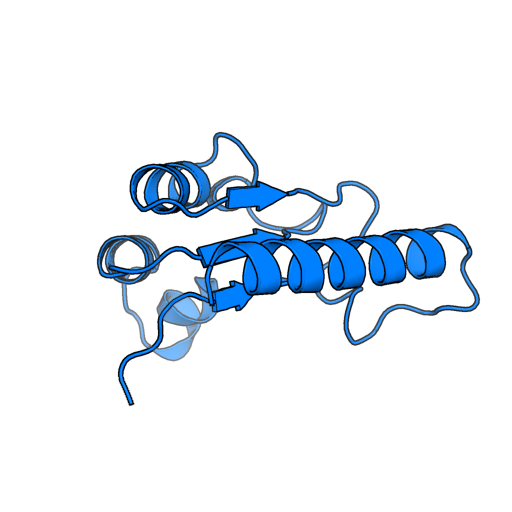 3.083 -7.742 0.245 1.00 98.50 92 ALA A O 1
ATOM 687 N N . LEU A 1 93 ? 3.867 -9.276 -1.194 1.00 98.12 93 LEU A N 1
ATOM 688 C CA . LEU A 1 93 ? 3.027 -10.372 -0.695 1.00 98.12 93 LEU A CA 1
ATOM 689 C C . LEU A 1 93 ? 3.392 -10.785 0.736 1.00 98.12 93 LEU A C 1
ATOM 691 O O . LEU A 1 93 ? 2.496 -10.996 1.549 1.00 98.12 93 LEU A O 1
ATOM 695 N N . GLU A 1 94 ? 4.683 -10.853 1.068 1.00 98.50 94 GLU A N 1
ATOM 696 C CA . GLU A 1 94 ? 5.146 -11.117 2.438 1.00 98.50 94 GLU A CA 1
ATOM 697 C C . GLU A 1 94 ? 4.657 -10.022 3.398 1.00 98.50 94 GLU A C 1
ATOM 699 O O . GLU A 1 94 ? 4.080 -10.332 4.433 1.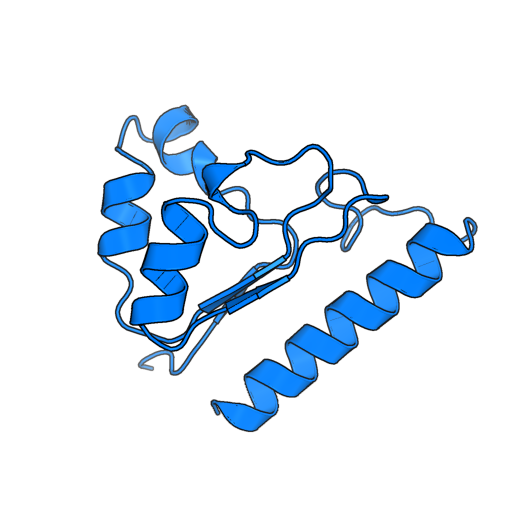00 98.50 94 GLU A O 1
ATOM 704 N N . LYS A 1 95 ? 4.753 -8.740 3.015 1.00 98.50 95 LYS A N 1
ATOM 705 C CA . LYS A 1 95 ? 4.219 -7.628 3.822 1.00 98.50 95 LYS A CA 1
ATOM 706 C C . LYS A 1 95 ? 2.705 -7.629 3.960 1.00 98.50 95 LYS A C 1
ATOM 708 O O . LYS A 1 95 ? 2.205 -7.256 5.019 1.00 98.50 95 LYS A O 1
ATOM 713 N N . ALA A 1 96 ? 1.980 -8.063 2.935 1.00 98.38 96 ALA A N 1
ATOM 714 C CA . ALA A 1 96 ? 0.545 -8.282 3.045 1.00 98.38 96 ALA A CA 1
ATOM 715 C C . ALA A 1 96 ? 0.228 -9.384 4.068 1.00 98.38 96 ALA A C 1
ATOM 717 O O . ALA A 1 96 ? -0.630 -9.187 4.924 1.00 98.38 96 ALA A O 1
ATOM 718 N N . ALA A 1 97 ? 0.928 -10.520 3.996 1.00 98.44 97 ALA A N 1
ATOM 719 C CA . ALA A 1 97 ? 0.727 -11.644 4.904 1.00 98.44 97 ALA A CA 1
ATOM 720 C C . ALA A 1 97 ? 1.075 -11.286 6.357 1.00 98.44 97 ALA A C 1
ATOM 722 O O . ALA A 1 97 ? 0.267 -11.569 7.239 1.00 98.44 97 ALA A O 1
ATOM 723 N N . ASP A 1 98 ? 2.208 -10.612 6.588 1.00 98.50 98 ASP A N 1
ATOM 724 C CA . ASP A 1 98 ? 2.621 -10.112 7.907 1.00 98.50 98 ASP A CA 1
ATOM 725 C C . ASP A 1 98 ? 1.524 -9.215 8.508 1.00 98.50 98 ASP A C 1
ATOM 727 O O . ASP A 1 98 ? 1.022 -9.468 9.600 1.00 98.50 98 ASP A O 1
ATOM 731 N N . PHE A 1 99 ? 1.076 -8.203 7.754 1.00 98.50 99 PHE A N 1
ATOM 732 C CA . PHE A 1 99 ? 0.073 -7.249 8.232 1.00 98.50 99 PHE A CA 1
ATOM 733 C C . PHE A 1 99 ? -1.274 -7.908 8.535 1.00 98.50 99 PHE A C 1
ATOM 735 O O . PHE A 1 99 ? -1.921 -7.564 9.523 1.00 98.50 99 PHE A O 1
ATOM 742 N N . LEU A 1 100 ? -1.707 -8.854 7.698 1.00 98.00 100 LEU A N 1
ATOM 743 C CA . LEU A 1 100 ? -2.909 -9.637 7.967 1.00 98.00 100 LEU A CA 1
ATOM 744 C C . LEU A 1 100 ? -2.731 -10.499 9.224 1.00 98.00 100 LEU A C 1
ATOM 746 O O . LEU A 1 100 ? -3.627 -10.516 10.059 1.00 98.00 100 LEU A O 1
ATOM 750 N N . GLY A 1 101 ? -1.588 -11.165 9.393 1.00 97.88 101 GLY A N 1
ATOM 751 C CA . GLY A 1 101 ? -1.286 -11.975 10.578 1.00 97.88 101 GLY A CA 1
ATOM 752 C C . GLY A 1 101 ? -1.312 -11.177 11.884 1.00 97.88 101 GLY A C 1
ATOM 753 O O . GLY A 1 101 ? -1.824 -11.670 12.884 1.00 97.88 101 GLY A O 1
ATOM 754 N N . ASP A 1 102 ? -0.837 -9.933 11.853 1.00 97.12 102 ASP A N 1
ATOM 755 C CA . ASP A 1 102 ? -0.805 -9.046 13.022 1.00 97.12 102 ASP A CA 1
ATOM 756 C C . ASP A 1 102 ? -2.177 -8.433 13.373 1.00 97.12 102 ASP A C 1
ATOM 758 O O . ASP A 1 102 ? -2.361 -7.931 14.483 1.00 97.12 102 ASP A O 1
ATOM 762 N N . ASN A 1 103 ? -3.140 -8.430 12.439 1.00 95.25 103 ASN A N 1
ATOM 763 C CA . ASN A 1 103 ? -4.402 -7.681 12.566 1.00 95.25 103 ASN A CA 1
ATOM 764 C C . ASN A 1 103 ? -5.687 -8.528 12.417 1.00 95.25 103 ASN A C 1
ATOM 766 O O . ASN A 1 103 ? -6.791 -7.976 12.507 1.00 95.25 103 ASN A O 1
ATOM 770 N N . LEU A 1 104 ? -5.580 -9.841 12.177 1.00 89.44 104 LEU A N 1
ATOM 771 C CA . LEU A 1 104 ? -6.711 -10.783 12.116 1.00 89.44 104 LEU A CA 1
ATOM 772 C C . LEU A 1 104 ? -6.961 -11.477 13.456 1.00 89.44 104 LEU A C 1
ATOM 774 O O . LEU A 1 104 ? -8.164 -11.621 13.791 1.00 89.44 104 LEU A O 1
#

Radius of gyration: 13.71 Å; chains: 1; bounding box: 34×26×29 Å